Protein AF-A0A1G6TJ16-F1 (afdb_monomer_lite)

Radius of gyration: 21.35 Å; chains: 1; bounding box: 50×18×57 Å

Organism: NCBI:txid1391627

Structure (mmCIF, N/CA/C/O backbone):
data_AF-A0A1G6TJ16-F1
#
_entry.id   AF-A0A1G6TJ16-F1
#
loop_
_atom_site.group_PDB
_atom_site.id
_atom_site.type_symbol
_atom_site.label_atom_id
_atom_site.label_alt_id
_atom_site.label_comp_id
_atom_site.label_asym_id
_atom_site.label_entity_id
_atom_site.label_seq_id
_atom_site.pdbx_PDB_ins_code
_atom_site.Cartn_x
_atom_site.Cartn_y
_atom_site.Cartn_z
_atom_site.occupancy
_atom_site.B_iso_or_equiv
_atom_site.auth_seq_id
_atom_site.auth_comp_id
_atom_site.auth_asym_id
_atom_site.auth_atom_id
_atom_site.pdbx_PDB_model_num
ATOM 1 N N . MET A 1 1 ? -37.135 2.678 41.617 1.00 59.97 1 MET A N 1
ATOM 2 C CA . MET A 1 1 ? -36.737 3.929 40.929 1.00 59.97 1 MET A CA 1
ATOM 3 C C . MET A 1 1 ? -35.223 4.027 40.742 1.00 59.97 1 MET A C 1
ATOM 5 O O . MET A 1 1 ? -34.780 3.947 39.610 1.00 59.97 1 MET A O 1
ATOM 9 N N . LYS A 1 2 ? -34.405 4.084 41.808 1.00 53.69 2 LYS A N 1
ATOM 10 C CA . LYS A 1 2 ? -32.928 4.174 41.695 1.00 53.69 2 LYS A CA 1
ATOM 11 C C . LYS A 1 2 ? -32.271 2.966 40.995 1.00 53.69 2 LYS A C 1
ATOM 13 O O . LYS A 1 2 ? -31.408 3.143 40.149 1.00 53.69 2 LYS A O 1
ATOM 18 N N . LYS A 1 3 ? -32.737 1.741 41.287 1.00 53.06 3 LYS A N 1
ATOM 19 C CA . LYS A 1 3 ? -32.249 0.500 40.645 1.00 53.06 3 LYS A CA 1
ATOM 20 C C . LYS A 1 3 ? -32.629 0.402 39.159 1.00 53.06 3 LYS A C 1
ATOM 22 O O . LYS A 1 3 ? -31.860 -0.119 38.368 1.00 53.06 3 LYS A O 1
ATOM 27 N N . THR A 1 4 ? -33.783 0.954 38.781 1.00 56.00 4 THR A N 1
ATOM 28 C CA . THR A 1 4 ? -34.275 0.986 37.394 1.00 56.00 4 THR A CA 1
ATOM 29 C C . THR A 1 4 ? -33.459 1.958 36.533 1.00 56.00 4 THR A C 1
ATOM 31 O O . THR A 1 4 ? -33.141 1.643 35.395 1.00 56.00 4 THR A O 1
ATOM 34 N N . ILE A 1 5 ? -33.042 3.099 37.101 1.00 60.19 5 ILE A N 1
ATOM 35 C CA . ILE A 1 5 ? -32.164 4.080 36.436 1.00 60.19 5 ILE A CA 1
ATOM 36 C C . ILE A 1 5 ? -30.764 3.496 36.182 1.00 60.19 5 ILE A C 1
ATOM 38 O O . ILE A 1 5 ? -30.204 3.694 35.109 1.00 60.19 5 ILE A O 1
ATOM 42 N N . ILE A 1 6 ? -30.223 2.723 37.131 1.00 59.53 6 ILE A N 1
ATOM 43 C CA . 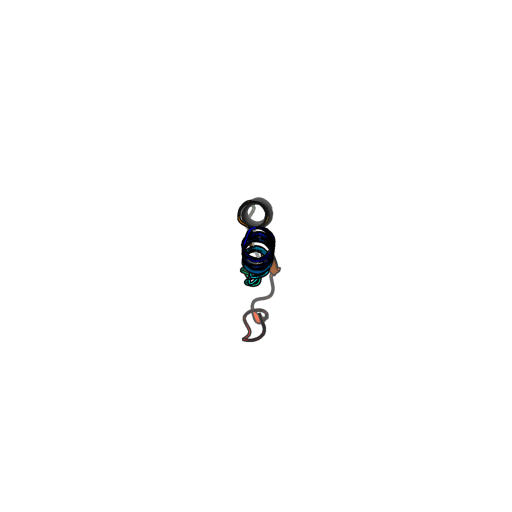ILE A 1 6 ? -28.907 2.072 36.999 1.00 59.53 6 ILE A CA 1
ATOM 44 C C . ILE A 1 6 ? -28.910 1.012 35.884 1.00 59.53 6 ILE A C 1
ATOM 46 O O . ILE A 1 6 ? -27.948 0.920 35.125 1.00 59.53 6 ILE A O 1
ATOM 50 N N . ILE A 1 7 ? -30.000 0.253 35.738 1.00 60.94 7 ILE A N 1
ATOM 51 C CA . ILE A 1 7 ? -30.142 -0.765 34.684 1.00 60.94 7 ILE A CA 1
ATOM 52 C C . ILE A 1 7 ? -30.223 -0.119 33.290 1.00 60.94 7 ILE A C 1
ATOM 54 O O . ILE A 1 7 ? -29.575 -0.601 32.363 1.00 60.94 7 ILE A O 1
ATOM 58 N N . CYS A 1 8 ? -30.934 1.005 33.138 1.00 60.25 8 CYS A N 1
ATOM 59 C CA . CYS A 1 8 ? -30.978 1.733 31.864 1.00 60.25 8 CYS A CA 1
ATOM 60 C C . CYS A 1 8 ? -29.628 2.371 31.489 1.00 60.25 8 CYS A C 1
ATOM 62 O O . CYS A 1 8 ? -29.274 2.394 30.313 1.00 60.25 8 CYS A O 1
ATOM 64 N N . LEU A 1 9 ? -28.856 2.854 32.471 1.00 60.69 9 LEU A N 1
ATOM 65 C CA . LEU A 1 9 ? -27.539 3.454 32.227 1.00 60.69 9 LEU A CA 1
ATOM 66 C C . LEU A 1 9 ? -26.495 2.408 31.788 1.00 60.69 9 LEU A C 1
ATOM 68 O O . LEU A 1 9 ? -25.671 2.689 30.924 1.00 60.69 9 LEU A O 1
ATOM 72 N N . LEU A 1 10 ? -26.564 1.188 32.335 1.00 59.62 10 LEU A N 1
ATOM 73 C CA . LEU A 1 10 ? -25.694 0.066 31.952 1.00 59.62 10 LEU A CA 1
ATOM 74 C C . LEU A 1 10 ? -26.048 -0.523 30.575 1.00 59.62 10 LEU A C 1
ATOM 76 O O . LEU A 1 10 ? -25.149 -0.927 29.842 1.00 59.62 10 LEU A O 1
ATOM 80 N N . ALA A 1 11 ? -27.329 -0.537 30.193 1.00 59.44 11 ALA A N 1
ATOM 81 C CA . ALA A 1 11 ? -27.766 -1.039 28.887 1.00 59.44 11 ALA A CA 1
ATOM 82 C C . ALA A 1 11 ? -27.403 -0.098 27.717 1.00 59.44 11 ALA A C 1
ATOM 84 O O . ALA A 1 11 ? -27.165 -0.570 26.607 1.00 59.44 11 ALA A O 1
ATOM 85 N N . GLY A 1 12 ? -27.310 1.218 27.954 1.00 58.28 12 GLY A N 1
ATOM 86 C CA . GLY A 1 12 ? -26.945 2.203 26.924 1.00 58.28 12 GLY A CA 1
ATOM 87 C C . GLY A 1 12 ? -25.470 2.176 26.495 1.00 58.28 12 GLY A C 1
ATOM 88 O O . GLY A 1 12 ? -25.145 2.623 25.400 1.00 58.28 12 GLY A O 1
ATOM 89 N N . LEU A 1 13 ? -24.578 1.620 27.322 1.00 58.59 13 LEU A N 1
ATOM 90 C CA . LEU A 1 13 ? -23.135 1.524 27.045 1.00 58.59 13 LEU A CA 1
ATOM 91 C C . LEU A 1 13 ? -22.758 0.343 26.133 1.00 58.59 13 LEU A C 1
ATOM 93 O O . LEU A 1 13 ? -21.641 0.297 25.628 1.00 58.59 13 LEU A O 1
ATOM 97 N N . ALA A 1 14 ? -23.666 -0.612 25.918 1.00 59.16 14 ALA A N 1
ATOM 98 C CA . ALA A 1 14 ? -23.367 -1.867 25.227 1.00 59.16 14 ALA A CA 1
ATOM 99 C C . ALA A 1 14 ? -23.575 -1.820 23.701 1.00 59.16 14 ALA A C 1
ATOM 101 O O . ALA A 1 14 ? -23.406 -2.838 23.034 1.00 59.16 14 ALA A O 1
ATOM 102 N N . PHE A 1 15 ? -23.940 -0.666 23.132 1.00 61.34 15 PHE A N 1
ATOM 103 C CA . PHE A 1 15 ? -24.246 -0.537 21.703 1.00 61.34 15 PHE A CA 1
ATOM 104 C C . PHE A 1 15 ? -23.205 0.303 20.954 1.00 61.34 15 PHE A C 1
ATOM 106 O O . PHE A 1 15 ? -23.533 1.265 20.264 1.00 61.34 15 PHE A O 1
ATOM 113 N N . THR A 1 16 ? -21.925 -0.053 21.071 1.00 64.81 16 THR A N 1
ATOM 114 C CA . THR A 1 16 ? -20.919 0.412 20.110 1.00 64.81 16 THR A CA 1
ATOM 115 C C . THR A 1 16 ? -20.860 -0.604 18.974 1.00 64.81 16 THR A C 1
ATOM 117 O O . THR A 1 16 ? -20.250 -1.666 19.077 1.00 64.81 16 THR A O 1
ATOM 120 N N . GLN A 1 17 ? -21.550 -0.323 17.866 1.00 61.78 17 GLN A N 1
ATOM 121 C CA . GLN A 1 17 ? -21.292 -1.083 16.648 1.00 61.78 17 GLN A CA 1
ATOM 122 C C . GLN A 1 17 ? -19.879 -0.738 16.178 1.00 61.78 17 GLN A C 1
ATOM 124 O O . GLN A 1 17 ? -19.615 0.382 15.742 1.00 61.78 17 GLN A O 1
ATOM 129 N N . ALA A 1 18 ? -18.959 -1.692 16.312 1.00 66.38 18 ALA A N 1
ATOM 130 C CA . ALA A 1 18 ? -17.641 -1.593 15.712 1.00 66.38 18 ALA A CA 1
ATOM 131 C C . ALA A 1 18 ? -17.809 -1.709 14.193 1.00 66.38 18 ALA A C 1
ATOM 133 O O . ALA A 1 18 ? -17.816 -2.807 13.636 1.00 66.38 18 ALA A O 1
ATOM 134 N N . PHE A 1 19 ? -17.985 -0.573 13.517 1.00 69.62 19 PHE A N 1
ATOM 135 C CA . PHE A 1 19 ? -17.760 -0.513 12.079 1.00 69.62 19 PHE A CA 1
ATOM 136 C C . PHE A 1 19 ? -16.328 -0.992 11.833 1.00 69.62 19 PHE A C 1
ATOM 138 O O . PHE A 1 19 ? -15.393 -0.514 12.480 1.00 69.62 19 PHE A O 1
ATOM 145 N N . GLY A 1 20 ? -16.164 -1.989 10.960 1.00 77.38 20 GLY A N 1
ATOM 146 C CA . GLY A 1 20 ? -14.839 -2.479 10.590 1.00 77.38 20 GLY A CA 1
ATOM 147 C C . GLY A 1 20 ? -13.960 -1.310 10.148 1.00 77.38 20 GLY A C 1
ATOM 148 O O . GLY A 1 20 ? -14.450 -0.378 9.507 1.00 77.38 20 GLY A O 1
ATOM 149 N N . LYS A 1 21 ? -12.676 -1.336 10.521 1.00 87.50 21 LYS A N 1
ATOM 150 C CA . LYS A 1 21 ? -11.729 -0.299 10.102 1.00 87.50 21 LYS A CA 1
ATOM 151 C C . LYS A 1 21 ? -11.745 -0.184 8.581 1.00 87.50 21 LYS A C 1
ATOM 153 O O . LYS A 1 21 ? -11.782 -1.201 7.883 1.00 87.50 21 LYS A O 1
ATOM 158 N N . ALA A 1 22 ? -11.713 1.048 8.078 1.00 93.25 22 ALA A N 1
ATOM 159 C CA . ALA A 1 22 ? -11.515 1.272 6.654 1.00 93.25 22 ALA A CA 1
ATOM 160 C C . ALA A 1 22 ? -10.196 0.616 6.219 1.00 93.25 22 ALA A C 1
ATOM 162 O O . ALA A 1 22 ? -9.252 0.539 7.008 1.00 93.25 22 ALA A O 1
ATOM 163 N N . LYS A 1 23 ? -10.139 0.131 4.979 1.00 95.19 23 LYS A N 1
ATOM 164 C CA . LYS A 1 23 ? -8.949 -0.509 4.415 1.00 95.19 23 LYS A CA 1
ATOM 165 C C . LYS A 1 23 ? -8.536 0.192 3.134 1.00 95.19 23 LYS A C 1
ATOM 167 O O . LYS A 1 23 ? -9.391 0.563 2.331 1.00 95.19 23 LYS A O 1
ATOM 172 N N . VAL A 1 24 ? -7.233 0.368 2.950 1.00 96.81 24 VAL A N 1
ATOM 173 C CA . VAL A 1 24 ? -6.641 0.995 1.765 1.00 96.81 24 VAL A CA 1
ATOM 174 C C . VAL A 1 24 ? -5.616 0.045 1.157 1.00 96.81 24 VAL A C 1
ATOM 176 O O . VAL A 1 24 ? -4.692 -0.385 1.841 1.00 96.81 24 VAL A O 1
ATOM 179 N N . LEU A 1 25 ? -5.743 -0.238 -0.141 1.00 97.75 25 LEU A N 1
ATOM 180 C CA . LEU A 1 25 ? -4.744 -0.977 -0.913 1.00 97.75 25 LEU A CA 1
ATOM 181 C C . LEU A 1 25 ? -3.882 -0.003 -1.729 1.00 97.75 25 LEU A C 1
ATOM 183 O O . LEU A 1 25 ? -4.367 0.647 -2.656 1.00 97.75 25 LEU A O 1
ATOM 187 N N . VAL A 1 26 ? -2.593 0.084 -1.403 1.00 97.19 26 VAL A N 1
ATOM 188 C CA . VAL A 1 26 ? -1.616 0.945 -2.085 1.00 97.19 26 VAL A CA 1
ATOM 189 C C . VAL A 1 26 ? -0.831 0.134 -3.111 1.00 97.19 26 VAL A C 1
ATOM 191 O O . VAL A 1 26 ? -0.092 -0.785 -2.767 1.00 97.19 26 VAL A O 1
ATOM 194 N N . PHE A 1 27 ? -0.940 0.503 -4.383 1.00 97.06 27 PHE A N 1
ATOM 195 C CA . PHE A 1 27 ? -0.181 -0.115 -5.467 1.00 97.06 27 PHE A CA 1
ATOM 196 C C . PHE A 1 27 ? 0.973 0.782 -5.929 1.00 97.06 27 PHE A C 1
ATOM 198 O O . PHE A 1 27 ? 0.779 1.975 -6.161 1.00 97.06 27 PHE A O 1
ATOM 205 N N . SER A 1 28 ? 2.160 0.202 -6.124 1.00 95.62 28 SER A N 1
ATOM 206 C CA . SER A 1 28 ? 3.292 0.878 -6.773 1.00 95.62 28 SER A CA 1
ATOM 207 C C . SER A 1 28 ? 3.820 0.061 -7.955 1.00 95.62 28 SER A C 1
ATOM 209 O O . SER A 1 28 ? 4.110 -1.126 -7.828 1.00 95.62 28 SER A O 1
ATOM 211 N N . LYS A 1 29 ? 3.942 0.695 -9.129 1.00 92.00 29 LYS A N 1
ATOM 212 C C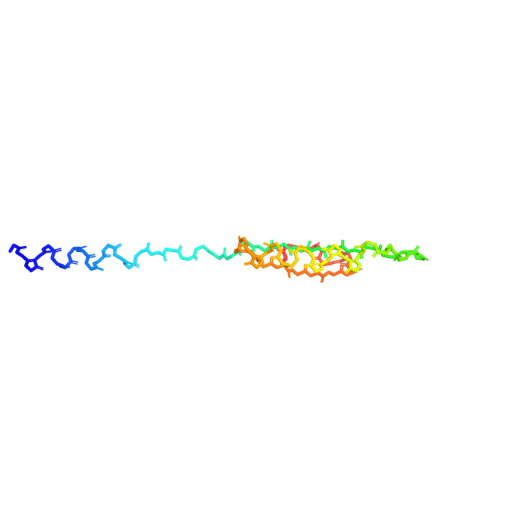A . LYS A 1 29 ? 4.441 0.053 -10.354 1.00 92.00 29 LYS A CA 1
ATOM 213 C C . LYS A 1 29 ? 5.898 0.417 -10.594 1.00 92.00 29 LYS A C 1
ATOM 215 O O . LYS A 1 29 ? 6.240 1.596 -10.641 1.00 92.00 29 LYS A O 1
ATOM 220 N N . THR A 1 30 ? 6.723 -0.588 -10.855 1.00 89.94 30 THR A N 1
ATOM 221 C CA . THR A 1 30 ? 8.068 -0.411 -11.407 1.00 89.94 30 THR A CA 1
ATOM 222 C C . THR A 1 30 ? 8.124 -1.085 -12.770 1.00 89.94 30 THR A C 1
ATOM 224 O O . THR A 1 30 ? 7.742 -2.240 -12.932 1.00 89.94 30 THR A O 1
ATOM 227 N N . ALA A 1 31 ? 8.540 -0.346 -13.793 1.00 84.56 31 ALA A N 1
ATOM 228 C CA . ALA A 1 31 ? 8.669 -0.862 -15.155 1.00 84.56 31 ALA A CA 1
ATOM 229 C C . ALA A 1 31 ? 10.007 -0.398 -15.741 1.00 84.56 31 ALA A C 1
ATOM 231 O O . ALA A 1 31 ? 10.053 0.452 -16.622 1.00 84.56 31 ALA A O 1
ATOM 232 N N . GLY A 1 32 ? 11.103 -0.896 -15.163 1.00 85.69 32 GLY A N 1
ATOM 233 C CA . GLY A 1 32 ? 12.477 -0.517 -15.523 1.00 85.69 32 GLY A CA 1
ATOM 234 C C . GLY A 1 32 ? 13.060 0.650 -14.717 1.00 85.69 32 GLY A C 1
ATOM 235 O O . GLY A 1 32 ? 14.275 0.795 -14.665 1.00 85.69 32 GLY A O 1
ATOM 236 N N . PHE A 1 33 ? 12.226 1.430 -14.022 1.00 88.44 33 PHE A N 1
ATOM 237 C CA . PHE A 1 33 ? 12.659 2.462 -13.074 1.00 88.44 33 PHE A CA 1
ATOM 238 C C . PHE A 1 33 ? 11.938 2.300 -11.732 1.00 88.44 33 PHE A C 1
ATOM 240 O O . PHE A 1 33 ? 10.721 2.096 -11.693 1.00 88.44 33 PHE A O 1
ATOM 247 N N . HIS A 1 34 ? 12.688 2.386 -10.632 1.00 92.31 34 HIS A N 1
ATOM 248 C CA . HIS A 1 34 ? 12.149 2.385 -9.274 1.00 92.31 34 HIS A CA 1
ATOM 249 C C . HIS A 1 34 ? 12.220 3.805 -8.717 1.00 92.31 34 HIS A C 1
ATOM 251 O O . HIS A 1 34 ? 13.302 4.345 -8.498 1.00 92.31 34 HIS A O 1
ATOM 257 N N . HIS A 1 35 ? 11.057 4.424 -8.516 1.00 94.19 35 HIS A N 1
ATOM 258 C CA . HIS A 1 35 ? 10.989 5.770 -7.966 1.00 94.19 35 HIS A CA 1
ATOM 259 C C . HIS A 1 35 ? 11.448 5.763 -6.505 1.00 94.19 35 HIS A C 1
ATOM 261 O O . HIS A 1 35 ? 10.842 5.101 -5.666 1.00 94.19 35 HIS A O 1
ATOM 267 N N . ASN A 1 36 ? 12.469 6.561 -6.180 1.00 95.00 36 ASN A N 1
ATOM 268 C CA . ASN A 1 36 ? 13.002 6.676 -4.814 1.00 95.00 36 ASN A CA 1
ATOM 269 C C . ASN A 1 36 ? 11.933 7.068 -3.777 1.00 95.00 36 ASN A C 1
ATOM 271 O O . ASN A 1 36 ? 12.046 6.718 -2.605 1.00 95.00 36 ASN A O 1
ATOM 275 N N . SER A 1 37 ? 10.875 7.766 -4.203 1.00 95.94 37 SER A N 1
ATOM 276 C CA . SER A 1 37 ? 9.753 8.145 -3.344 1.00 95.94 37 SER A CA 1
ATOM 277 C C . SER A 1 37 ? 8.929 6.956 -2.848 1.00 95.94 37 SER A C 1
ATOM 279 O O . SER A 1 37 ? 8.275 7.101 -1.822 1.00 95.94 37 SER A O 1
ATOM 281 N N . ILE A 1 38 ? 8.972 5.785 -3.497 1.00 95.75 38 ILE A N 1
ATOM 282 C CA . ILE A 1 38 ? 8.224 4.590 -3.062 1.00 95.75 38 ILE A CA 1
ATOM 283 C C . ILE A 1 38 ? 8.654 4.176 -1.649 1.00 95.75 38 ILE A C 1
ATOM 285 O O . ILE A 1 38 ? 7.801 3.942 -0.792 1.00 95.75 38 ILE A O 1
ATOM 289 N N . ALA A 1 39 ? 9.964 4.183 -1.380 1.00 95.31 39 ALA A N 1
ATOM 290 C CA . ALA A 1 39 ? 10.530 3.830 -0.077 1.00 95.31 39 ALA A CA 1
ATOM 291 C C . ALA A 1 39 ? 10.108 4.789 1.052 1.00 95.31 39 ALA A C 1
ATOM 293 O O . ALA A 1 39 ? 10.124 4.407 2.217 1.00 95.31 39 ALA A O 1
ATOM 294 N N . VAL A 1 40 ? 9.716 6.022 0.712 1.00 97.81 40 VAL A N 1
ATOM 295 C CA . VAL A 1 40 ? 9.273 7.043 1.674 1.00 97.81 40 VAL A CA 1
ATOM 296 C C . VAL A 1 40 ? 7.747 7.063 1.799 1.00 97.81 40 VAL A C 1
ATOM 298 O O . VAL A 1 40 ? 7.214 7.127 2.904 1.00 97.81 40 VAL A O 1
ATOM 301 N N . ALA A 1 41 ? 7.030 6.981 0.677 1.00 96.81 41 ALA A N 1
ATOM 302 C CA . ALA A 1 41 ? 5.580 7.118 0.623 1.00 96.81 41 ALA A CA 1
ATOM 303 C C . ALA A 1 41 ? 4.849 5.918 1.239 1.00 96.81 41 ALA A C 1
ATOM 305 O O . ALA A 1 41 ? 3.871 6.115 1.957 1.00 96.81 41 ALA A O 1
ATOM 306 N N . VAL A 1 42 ? 5.322 4.687 1.007 1.00 97.62 42 VAL A N 1
ATOM 307 C CA . VAL A 1 42 ? 4.666 3.483 1.544 1.00 97.62 42 VAL A CA 1
ATOM 308 C C . VAL A 1 42 ? 4.640 3.486 3.083 1.00 97.62 42 VAL A C 1
ATOM 310 O O . VAL A 1 42 ? 3.544 3.405 3.645 1.00 97.62 42 VAL A O 1
ATOM 313 N N . PRO A 1 43 ? 5.773 3.668 3.794 1.00 98.12 43 PRO A N 1
ATOM 314 C CA . PRO A 1 43 ? 5.754 3.790 5.252 1.00 98.12 43 PRO A CA 1
ATOM 315 C C . PRO A 1 43 ? 4.930 4.981 5.750 1.00 98.12 43 PRO A C 1
ATOM 317 O O . PRO A 1 43 ? 4.261 4.871 6.775 1.00 98.12 43 PRO A O 1
ATOM 320 N N . ALA A 1 44 ? 4.950 6.109 5.029 1.00 98.44 44 ALA A N 1
ATOM 321 C CA . ALA A 1 44 ? 4.182 7.293 5.404 1.00 98.44 44 ALA A CA 1
ATOM 322 C C . ALA A 1 44 ? 2.665 7.036 5.376 1.00 98.44 44 ALA A C 1
ATOM 324 O O . ALA A 1 44 ? 1.969 7.427 6.311 1.00 98.44 44 ALA A O 1
ATOM 325 N N . ILE A 1 45 ? 2.155 6.341 4.354 1.00 98.25 45 ILE A N 1
ATOM 326 C CA . ILE A 1 45 ? 0.726 6.002 4.255 1.00 98.25 45 ILE A CA 1
ATOM 327 C C . ILE A 1 45 ? 0.335 4.960 5.312 1.00 98.25 45 ILE A C 1
ATOM 329 O O . ILE A 1 45 ? -0.719 5.091 5.929 1.00 98.25 45 ILE A O 1
ATOM 333 N N . ILE A 1 46 ? 1.189 3.966 5.581 1.00 98.31 46 ILE A N 1
ATOM 334 C CA . ILE A 1 46 ? 0.952 2.990 6.660 1.00 98.31 46 ILE A CA 1
ATOM 335 C C . ILE A 1 46 ? 0.851 3.700 8.015 1.00 98.31 46 ILE A C 1
ATOM 337 O O . ILE A 1 46 ? -0.090 3.459 8.772 1.00 98.31 46 ILE A O 1
ATOM 341 N N . LYS A 1 47 ? 1.789 4.609 8.306 1.00 98.44 47 LYS A N 1
ATOM 342 C CA . LYS A 1 47 ? 1.769 5.420 9.528 1.00 98.44 47 LYS A CA 1
ATOM 343 C C . LYS A 1 47 ? 0.494 6.265 9.616 1.00 98.44 47 LYS A C 1
ATOM 345 O O . LYS A 1 47 ? -0.144 6.284 10.663 1.00 98.44 47 LYS A O 1
ATOM 350 N N . LEU A 1 48 ? 0.085 6.896 8.513 1.00 98.38 48 LEU A N 1
ATOM 351 C CA . LEU A 1 48 ? -1.165 7.653 8.450 1.00 98.38 48 LEU A CA 1
ATOM 352 C C . LEU A 1 48 ? -2.377 6.775 8.810 1.00 98.38 48 LEU A C 1
ATOM 354 O O . LEU A 1 48 ? -3.241 7.223 9.560 1.00 98.38 48 LEU A O 1
ATOM 358 N N . GLY A 1 49 ? -2.419 5.526 8.337 1.00 97.25 49 GLY A N 1
ATOM 359 C CA . GLY A 1 49 ? -3.465 4.563 8.697 1.00 97.25 49 GLY A CA 1
ATOM 360 C C . GLY A 1 49 ? -3.515 4.246 10.184 1.00 97.25 49 GLY A C 1
ATOM 361 O O . GLY A 1 49 ? -4.579 4.319 10.805 1.00 97.25 49 GLY A O 1
ATOM 362 N N . GLN A 1 50 ? -2.350 3.995 10.782 1.00 96.62 50 GLN A N 1
ATOM 363 C CA . GLN A 1 50 ? -2.222 3.756 12.221 1.00 96.62 50 GLN A CA 1
ATOM 364 C C . GLN A 1 50 ? -2.719 4.949 13.050 1.00 96.62 50 GLN A C 1
ATOM 366 O O . GLN A 1 50 ? -3.417 4.754 14.043 1.00 96.62 50 GLN A O 1
ATOM 371 N N . GLU A 1 51 ? -2.403 6.173 12.624 1.00 98.12 51 GLU A N 1
ATOM 372 C CA . GLU A 1 51 ? -2.808 7.412 13.302 1.00 98.12 51 GLU A CA 1
ATOM 373 C C . GLU A 1 51 ? -4.302 7.740 13.127 1.00 98.12 51 GLU A C 1
ATOM 375 O O . GLU A 1 51 ? -4.876 8.428 13.969 1.00 98.12 51 GLU A O 1
ATOM 380 N N . ASN A 1 52 ? -4.948 7.238 12.067 1.00 96.50 52 ASN A N 1
ATOM 381 C CA . ASN A 1 52 ? -6.320 7.606 11.683 1.00 96.50 52 ASN A CA 1
ATOM 382 C C . ASN A 1 52 ? -7.302 6.420 11.662 1.00 96.50 52 ASN A C 1
ATOM 384 O O . ASN A 1 52 ? -8.385 6.520 11.086 1.00 96.50 52 ASN A O 1
ATOM 388 N N . ASN A 1 53 ? -6.957 5.306 12.314 1.00 94.62 53 ASN A N 1
ATOM 389 C CA . ASN A 1 53 ? -7.820 4.133 12.485 1.00 94.62 53 ASN A CA 1
ATOM 390 C C . ASN A 1 53 ? -8.281 3.470 11.164 1.00 94.62 53 ASN A C 1
ATOM 392 O O . ASN A 1 53 ? -9.432 3.038 11.044 1.00 94.62 53 ASN A O 1
ATOM 396 N N . PHE A 1 54 ? -7.375 3.344 10.190 1.00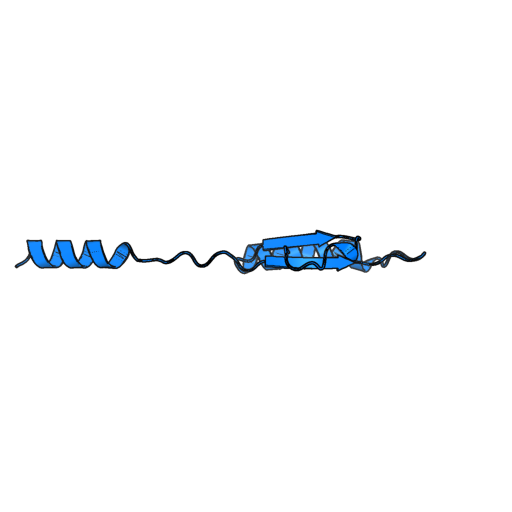 96.44 54 PHE A N 1
ATOM 397 C CA . PHE A 1 54 ? -7.577 2.531 8.987 1.00 96.44 54 PHE A CA 1
ATOM 398 C C . PHE A 1 54 ? -6.380 1.614 8.717 1.00 96.44 54 PHE A C 1
ATOM 400 O O . PHE A 1 54 ? -5.240 1.941 9.046 1.00 96.44 54 PHE A O 1
ATOM 407 N N . ASP A 1 55 ? -6.642 0.458 8.119 1.00 96.44 55 ASP A N 1
ATOM 408 C CA . ASP A 1 55 ? -5.601 -0.504 7.767 1.00 96.44 55 ASP A CA 1
ATOM 409 C C . ASP A 1 55 ? -5.080 -0.224 6.349 1.00 96.44 55 ASP A C 1
ATOM 411 O O . ASP A 1 55 ? -5.822 0.217 5.466 1.00 96.44 55 ASP A O 1
ATOM 415 N N . VAL A 1 56 ? -3.791 -0.481 6.126 1.00 97.81 56 VAL A N 1
ATOM 416 C CA . VAL A 1 56 ? -3.129 -0.258 4.837 1.00 97.81 56 VAL A CA 1
ATOM 417 C C . VAL A 1 56 ? -2.405 -1.522 4.415 1.00 97.81 56 VAL A C 1
ATOM 419 O O . VAL A 1 56 ? -1.482 -1.961 5.100 1.00 97.81 56 VAL A O 1
ATOM 422 N N . ASP A 1 57 ? -2.776 -2.038 3.250 1.00 97.50 57 ASP A N 1
ATOM 423 C CA . ASP A 1 57 ? -2.041 -3.076 2.538 1.00 97.50 57 ASP A CA 1
ATOM 424 C C . ASP A 1 57 ? -1.299 -2.462 1.352 1.00 97.50 57 ASP A C 1
ATOM 426 O O . ASP A 1 57 ? -1.706 -1.443 0.788 1.00 97.50 57 ASP A O 1
ATOM 430 N N . THR A 1 58 ? -0.188 -3.077 0.952 1.00 97.25 58 THR A N 1
ATOM 431 C CA . THR A 1 58 ? 0.620 -2.594 -0.175 1.00 97.25 58 THR A CA 1
ATOM 432 C C . THR A 1 58 ? 0.901 -3.717 -1.154 1.00 97.25 58 THR A C 1
ATOM 434 O O . THR A 1 58 ? 0.972 -4.888 -0.782 1.00 97.25 58 THR A O 1
ATOM 437 N N . THR A 1 59 ? 1.054 -3.373 -2.428 1.00 96.75 59 THR A N 1
ATOM 438 C CA . THR A 1 59 ? 1.368 -4.346 -3.467 1.00 96.75 59 THR A CA 1
ATOM 439 C C . THR A 1 59 ? 2.105 -3.711 -4.641 1.00 96.75 59 THR A C 1
ATOM 441 O O . THR A 1 59 ? 1.998 -2.514 -4.911 1.00 96.75 59 THR A O 1
ATOM 444 N N . THR A 1 60 ? 2.854 -4.531 -5.366 1.00 95.00 60 THR A N 1
ATOM 445 C CA . THR A 1 60 ? 3.417 -4.204 -6.682 1.00 95.00 60 THR A CA 1
ATOM 446 C C . THR A 1 60 ? 2.719 -4.970 -7.807 1.00 95.00 60 THR A C 1
ATOM 448 O O . THR A 1 60 ? 3.109 -4.874 -8.970 1.00 95.00 60 THR A O 1
ATOM 451 N N . ASP A 1 61 ? 1.659 -5.710 -7.474 1.00 95.31 61 ASP A N 1
ATOM 452 C CA . ASP A 1 61 ? 0.879 -6.535 -8.385 1.00 95.31 61 ASP A CA 1
ATOM 453 C C . ASP A 1 61 ? -0.477 -5.874 -8.670 1.00 95.31 61 ASP A C 1
ATOM 455 O O . ASP A 1 61 ? -1.372 -5.832 -7.823 1.00 95.31 61 ASP A O 1
ATOM 459 N N . ALA A 1 62 ? -0.639 -5.369 -9.895 1.00 95.56 62 ALA A N 1
ATOM 460 C CA . ALA A 1 62 ? -1.869 -4.708 -10.329 1.00 95.56 62 ALA A CA 1
ATOM 461 C C . ALA A 1 62 ? -3.083 -5.655 -10.359 1.00 95.56 62 ALA A C 1
A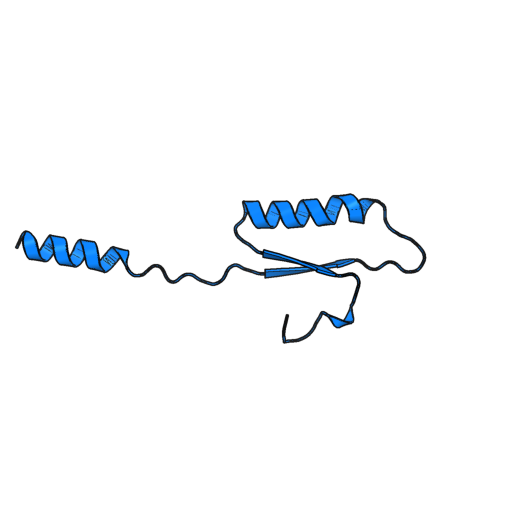TOM 463 O O . ALA A 1 62 ? -4.221 -5.188 -10.323 1.00 95.56 62 ALA A O 1
ATOM 464 N N . THR A 1 63 ? -2.872 -6.976 -10.390 1.00 96.56 63 THR A N 1
ATOM 465 C CA . THR A 1 63 ? -3.970 -7.955 -10.396 1.00 96.56 63 THR A CA 1
ATOM 466 C C . THR A 1 63 ? -4.697 -8.044 -9.051 1.00 96.56 63 THR A C 1
ATOM 468 O O . THR A 1 63 ? -5.762 -8.652 -8.969 1.00 96.56 63 THR A O 1
ATOM 471 N N . LYS A 1 64 ? -4.178 -7.394 -7.999 1.00 96.88 64 LYS A N 1
ATOM 472 C CA . LYS A 1 64 ? -4.818 -7.320 -6.678 1.00 96.88 64 LYS A CA 1
ATOM 473 C C . LYS A 1 64 ? -6.029 -6.389 -6.621 1.00 96.88 64 LYS A C 1
ATOM 475 O O . LYS A 1 64 ? -6.783 -6.474 -5.657 1.00 96.88 64 LYS A O 1
ATOM 480 N N . PHE A 1 65 ? -6.292 -5.567 -7.633 1.00 96.00 65 PHE A N 1
ATOM 481 C CA . PHE A 1 65 ? -7.558 -4.834 -7.716 1.00 96.00 65 PHE A CA 1
ATOM 482 C C . PHE A 1 65 ? -8.684 -5.769 -8.174 1.00 96.00 65 PHE A C 1
ATOM 484 O O . PHE A 1 65 ? -8.990 -5.887 -9.360 1.00 96.00 65 PHE A O 1
ATOM 491 N N . THR A 1 66 ? -9.292 -6.458 -7.210 1.00 96.00 66 THR A N 1
ATOM 492 C CA . THR A 1 66 ? -10.408 -7.391 -7.416 1.00 96.00 66 THR A CA 1
ATOM 493 C C . THR A 1 66 ? -11.557 -7.032 -6.486 1.00 96.00 66 THR A C 1
ATOM 495 O O . THR A 1 66 ? -11.360 -6.324 -5.510 1.00 96.00 66 THR A O 1
ATOM 498 N N . LYS A 1 67 ? -12.751 -7.580 -6.729 1.00 94.69 67 LYS A N 1
ATOM 499 C CA . LYS A 1 67 ? -13.907 -7.384 -5.835 1.00 94.69 67 LYS A CA 1
ATOM 500 C C . LYS A 1 67 ? -13.706 -7.938 -4.416 1.00 94.69 67 LYS A C 1
ATOM 502 O O . LYS A 1 67 ? -14.525 -7.656 -3.553 1.00 94.69 67 LYS A O 1
ATOM 507 N N . ALA A 1 68 ? -12.696 -8.783 -4.205 1.00 91.81 68 ALA A N 1
ATOM 508 C CA . ALA A 1 68 ? -12.410 -9.388 -2.909 1.00 91.81 68 ALA A CA 1
ATOM 509 C C . ALA A 1 68 ? -11.508 -8.516 -2.015 1.00 91.81 68 ALA A C 1
ATOM 511 O O . ALA A 1 68 ? -11.327 -8.871 -0.852 1.00 91.81 68 ALA A O 1
ATOM 512 N N . ASN A 1 69 ? -10.948 -7.424 -2.553 1.00 85.69 69 ASN A N 1
ATOM 513 C CA . ASN A 1 69 ? -10.064 -6.495 -1.846 1.00 85.69 69 ASN A CA 1
ATOM 514 C C . ASN A 1 69 ? -10.696 -5.111 -1.716 1.00 85.69 69 ASN A C 1
ATOM 516 O O . ASN A 1 69 ? -11.463 -4.727 -2.630 1.00 85.69 69 ASN A O 1
#

pLDDT: mean 85.23, std 15.99, range [53.06, 98.44]

InterPro domains:
  IPR029010 ThuA-like domain [PF06283] (23-68)
  IPR029062 Class I glutamine amidotransferase-like [G3DSA:3.40.50.880] (13-69)

Secondary structure (DSSP, 8-state):
-HHHHHHHHHHHTT----PPPEEEEEE---SS---TTHHHHHHHHHHHHHHTTEEEEEES-GGG-STT-

Foldse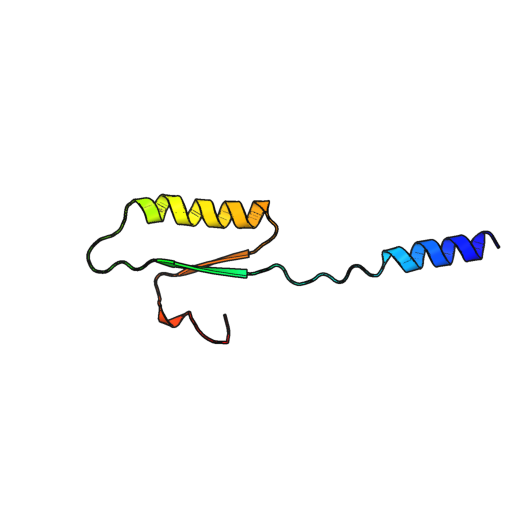ek 3Di:
DVVVVVVVVVVVVPPDPPDQAAEEEAEDEDDPDDDPCVVVVQVVVCVVCVVVRHHYHYDPDPVVPDPVD

Sequence (69 aa):
MKKTIIICLLAG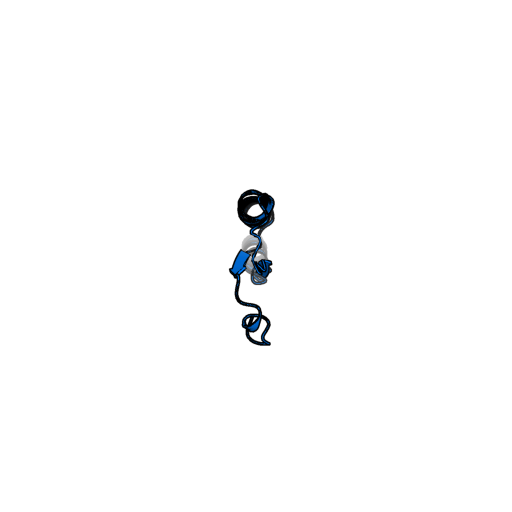LAFTQAFGKAKVLVFSKTAGFHHNSIAVAVPAIIKLGQENNFDVDTTTDATKFTKAN